Protein AF-A0A3B8ZN17-F1 (afdb_monomer_lite)

Sequence (128 aa):
MFMEFVLMGIGGVLGLVAFVCCILVIVKMFQNQLTGLGVASIVGIFVCGIGYILTLIYGWQNKAAWGLQKVMPIYTLCLVLSIVFYGVGYALFLPKVIKAAQEQQQQMQQQATEEYGDVELPDFNSQQ

Secondary structure (DSSP, 8-state):
-HHHHHHHHHHHHHHHHHHHHHHHHHHHHHHTT-HHHHHHHHHHHHHHSTHHHHHHHHHHHTTTTTT-TTHHHHHHHHHHHHHHHHHHHHHHHHHHHHHHHHHHHHHHHHHHHHHHHSS----TTS--

Foldseek 3Di:
DVVVVVVVVVLVVLVVLLVVLLVLLLVLCVVVVVPVLSVVLVVCCVPPVCSSVSSLVVCVVCCVVRVVVPSNVSNVVSVVVVCVVVVVVCVVVVVVVVVVVVVVVVVVVVVVCVVCVVVPPPPPPVPD

Structure (mmCIF, N/CA/C/O backbone):
data_AF-A0A3B8ZN17-F1
#
_entry.id   AF-A0A3B8ZN17-F1
#
loop_
_atom_site.group_PDB
_atom_site.id
_atom_site.type_symbol
_atom_site.label_atom_id
_atom_site.label_alt_id
_atom_site.label_comp_id
_atom_site.label_asym_id
_atom_site.label_entity_id
_atom_site.label_seq_id
_atom_site.pdbx_PDB_ins_code
_atom_site.Cartn_x
_atom_site.Cartn_y
_atom_site.Cartn_z
_atom_site.occupancy
_atom_site.B_iso_or_equiv
_atom_site.auth_seq_id
_atom_site.auth_comp_id
_atom_site.auth_asym_id
_atom_site.auth_atom_id
_atom_site.pdbx_PDB_model_num
ATOM 1 N N . MET A 1 1 ? -8.218 -8.699 -23.819 1.00 56.75 1 MET A N 1
ATOM 2 C CA . MET A 1 1 ? -9.512 -7.983 -23.785 1.00 56.75 1 MET A CA 1
ATOM 3 C C . MET A 1 1 ? -10.429 -8.468 -22.652 1.00 56.75 1 MET A C 1
ATOM 5 O O . MET A 1 1 ? -10.642 -7.692 -21.738 1.00 56.75 1 MET A O 1
ATOM 9 N N . PHE A 1 2 ? -10.899 -9.729 -22.605 1.00 60.19 2 PHE A N 1
ATOM 10 C CA . PHE A 1 2 ? -11.780 -10.209 -21.507 1.00 60.19 2 PHE A CA 1
ATOM 11 C C . PHE A 1 2 ? -11.120 -10.174 -20.111 1.00 60.19 2 PHE A C 1
ATOM 13 O O . PHE A 1 2 ? -11.732 -9.753 -19.136 1.00 60.19 2 PHE A O 1
ATOM 20 N N . MET A 1 3 ? -9.835 -10.534 -20.026 1.00 63.91 3 MET A N 1
ATOM 21 C CA . MET A 1 3 ? -9.065 -10.501 -18.775 1.00 63.91 3 MET A CA 1
ATOM 22 C C . MET A 1 3 ? -8.896 -9.081 -18.201 1.00 63.91 3 MET A C 1
ATOM 24 O O . MET A 1 3 ? -8.852 -8.930 -16.988 1.00 63.91 3 MET A O 1
ATOM 28 N N . GLU A 1 4 ? -8.879 -8.040 -19.042 1.00 66.69 4 GLU A N 1
ATOM 29 C CA . GLU A 1 4 ? -8.737 -6.647 -18.588 1.00 66.69 4 GLU A CA 1
ATOM 30 C C . GLU A 1 4 ? -10.033 -6.086 -17.994 1.00 66.69 4 GLU A C 1
ATOM 32 O O . GLU A 1 4 ? -9.992 -5.393 -16.982 1.00 66.69 4 GLU A O 1
ATOM 37 N N . PHE A 1 5 ? -11.194 -6.459 -18.545 1.00 67.81 5 PHE A N 1
ATOM 38 C CA . PHE A 1 5 ? -12.497 -6.103 -17.967 1.00 67.81 5 PHE A CA 1
ATOM 39 C C . PHE A 1 5 ? -12.711 -6.736 -16.589 1.00 67.81 5 PHE A C 1
ATOM 41 O O . PHE A 1 5 ? -13.217 -6.086 -15.674 1.00 67.81 5 PHE A O 1
ATOM 48 N N . VAL A 1 6 ? -12.284 -7.990 -16.418 1.00 71.00 6 VAL A N 1
ATOM 49 C CA . VAL A 1 6 ? -12.336 -8.686 -15.125 1.00 71.00 6 VAL A CA 1
ATOM 50 C C . VAL A 1 6 ? -11.405 -8.016 -14.112 1.00 71.00 6 VAL A C 1
ATOM 52 O O . VAL A 1 6 ? -11.793 -7.818 -12.963 1.00 71.00 6 VAL A O 1
ATOM 55 N N . LEU A 1 7 ? -10.210 -7.600 -14.538 1.00 65.62 7 LEU A N 1
ATOM 56 C CA . LEU A 1 7 ? -9.245 -6.922 -13.672 1.00 65.62 7 LEU A CA 1
ATOM 57 C C . LEU A 1 7 ? -9.735 -5.530 -13.238 1.00 65.62 7 LEU A C 1
ATOM 59 O O . LEU A 1 7 ? -9.607 -5.173 -12.069 1.00 65.62 7 LEU A O 1
ATOM 63 N N . MET A 1 8 ? -10.361 -4.778 -14.148 1.00 68.06 8 MET A N 1
ATOM 64 C CA . MET A 1 8 ? -10.939 -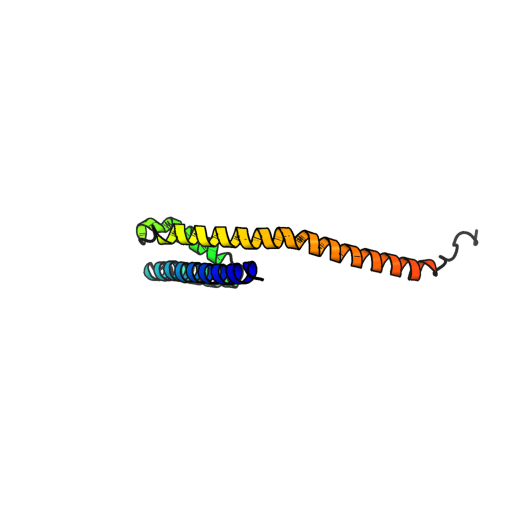3.461 -13.862 1.00 68.06 8 MET A CA 1
ATOM 65 C C . MET A 1 8 ? -12.168 -3.559 -12.942 1.00 68.06 8 MET A C 1
ATOM 67 O O . MET A 1 8 ? -12.317 -2.754 -12.022 1.00 68.06 8 MET A O 1
ATOM 71 N N . GLY A 1 9 ? -13.010 -4.583 -13.124 1.00 74.00 9 GLY A N 1
ATOM 72 C CA . GLY A 1 9 ? -14.164 -4.843 -12.258 1.00 74.00 9 GLY A CA 1
ATOM 73 C C . GLY A 1 9 ? -13.768 -5.294 -10.850 1.00 74.00 9 GLY A C 1
ATOM 74 O O . GLY A 1 9 ? -14.238 -4.732 -9.862 1.00 74.00 9 GLY A O 1
ATOM 75 N N . ILE A 1 10 ? -12.859 -6.267 -10.741 1.00 73.00 10 ILE A N 1
ATOM 76 C CA . ILE A 1 10 ? -12.368 -6.768 -9.449 1.00 73.00 10 ILE A CA 1
ATOM 77 C C . ILE A 1 10 ? -11.566 -5.681 -8.725 1.00 73.00 10 ILE A C 1
ATOM 79 O O . ILE A 1 10 ? -11.776 -5.471 -7.534 1.00 73.00 10 ILE A O 1
ATOM 83 N N . GLY A 1 11 ? -10.716 -4.938 -9.439 1.00 67.81 11 GLY A N 1
ATOM 84 C CA . GLY A 1 11 ? -9.970 -3.809 -8.882 1.00 67.81 11 GLY A CA 1
ATOM 85 C C . GLY A 1 11 ? -10.882 -2.700 -8.351 1.00 67.81 11 GLY A C 1
ATOM 86 O O . GLY A 1 11 ? -10.643 -2.187 -7.259 1.00 67.81 11 GLY A O 1
ATOM 87 N N . GLY A 1 12 ? -11.968 -2.385 -9.066 1.00 71.88 12 GLY A N 1
ATOM 88 C CA . GLY A 1 12 ? -12.973 -1.422 -8.613 1.00 71.88 12 GLY A CA 1
ATOM 89 C C . GLY A 1 12 ? -13.683 -1.865 -7.332 1.00 71.88 12 GLY A C 1
ATOM 90 O O . GLY A 1 12 ? -13.7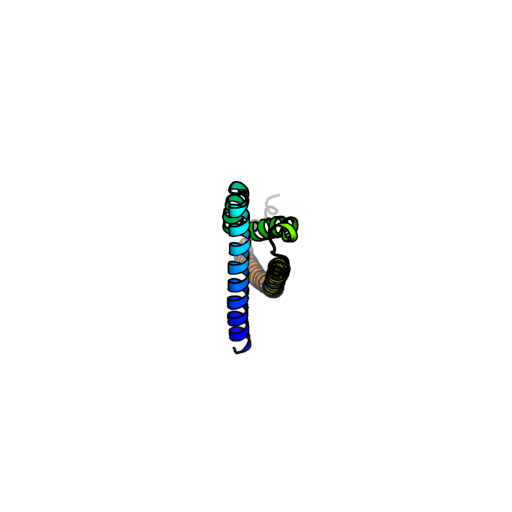90 -1.086 -6.386 1.00 71.88 12 GLY A O 1
ATOM 91 N N . VAL A 1 13 ? -14.111 -3.129 -7.257 1.00 77.31 13 VAL A N 1
ATOM 92 C CA . VAL A 1 13 ? -14.776 -3.676 -6.061 1.00 77.31 13 VAL A CA 1
ATOM 93 C C . VAL A 1 13 ? -13.808 -3.774 -4.879 1.00 77.31 13 VAL A C 1
ATOM 95 O O . VAL A 1 13 ? -14.178 -3.394 -3.769 1.00 7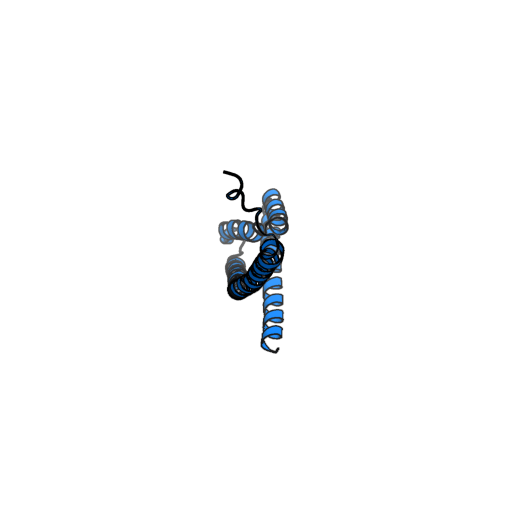7.31 13 VAL A O 1
ATOM 98 N N . LEU A 1 14 ? -12.561 -4.208 -5.097 1.00 73.94 14 LEU A N 1
ATOM 99 C CA . LEU A 1 14 ? -11.525 -4.216 -4.057 1.00 73.94 14 LEU A CA 1
ATOM 100 C C . LEU A 1 14 ? -11.235 -2.808 -3.536 1.00 73.94 14 LEU A C 1
ATOM 102 O O . LEU A 1 14 ? -11.154 -2.615 -2.324 1.00 73.94 14 LEU A O 1
ATOM 106 N N . GLY A 1 15 ? -11.127 -1.821 -4.428 1.00 67.88 15 GLY A N 1
ATOM 107 C CA . GLY A 1 15 ? -10.938 -0.424 -4.045 1.00 67.88 15 GLY A CA 1
ATOM 108 C C . GLY A 1 15 ? -12.102 0.098 -3.204 1.00 67.88 15 GLY A C 1
ATOM 109 O O . GLY A 1 15 ? -11.884 0.732 -2.174 1.00 67.88 15 GLY A O 1
ATOM 110 N N . LEU A 1 16 ? -13.337 -0.232 -3.584 1.00 78.25 16 LEU A N 1
ATOM 111 C CA . LEU A 1 16 ? -14.539 0.203 -2.873 1.00 78.25 16 LEU A CA 1
ATOM 112 C C . LEU A 1 16 ? -14.655 -0.457 -1.491 1.00 78.25 16 LEU A C 1
ATOM 114 O O . LEU A 1 16 ? -14.941 0.218 -0.504 1.00 78.25 16 LEU A O 1
ATOM 118 N N . VAL A 1 17 ? -14.351 -1.753 -1.393 1.00 78.88 17 VAL A N 1
ATOM 119 C CA . VAL A 1 17 ? -14.296 -2.481 -0.116 1.00 78.88 17 VAL A CA 1
ATOM 120 C C . VAL A 1 17 ? -13.193 -1.924 0.785 1.00 78.88 17 VAL A C 1
ATOM 122 O O . VAL A 1 17 ? -13.448 -1.662 1.962 1.00 78.88 17 VAL A O 1
ATOM 125 N N . ALA A 1 18 ? -11.992 -1.692 0.249 1.00 70.12 18 ALA A N 1
ATOM 126 C CA . ALA A 1 18 ? -10.885 -1.100 0.995 1.00 70.12 18 ALA A CA 1
ATOM 127 C C . ALA A 1 18 ? -11.232 0.311 1.494 1.00 70.12 18 ALA A C 1
ATOM 129 O O . ALA A 1 18 ? -10.953 0.634 2.649 1.00 70.12 18 ALA A O 1
ATOM 130 N N . PHE A 1 19 ? -11.906 1.115 0.669 1.00 78.19 19 PHE A N 1
ATOM 131 C CA . PHE A 1 19 ? -12.340 2.465 1.016 1.00 78.19 19 PHE A CA 1
ATOM 132 C C . PHE A 1 19 ? -13.387 2.463 2.135 1.00 78.19 19 PHE A C 1
ATOM 134 O O . PHE A 1 19 ? -13.190 3.109 3.165 1.00 78.19 19 PHE A O 1
ATOM 141 N N . VAL A 1 20 ? -14.460 1.677 1.993 1.00 81.50 20 VAL A N 1
ATOM 142 C CA . VAL A 1 20 ? -15.512 1.546 3.020 1.00 81.50 20 VAL A CA 1
ATOM 143 C C . VAL A 1 20 ? -14.926 1.042 4.339 1.00 81.50 20 VAL A C 1
ATOM 145 O O . VAL A 1 20 ? -15.263 1.540 5.416 1.00 81.50 20 VAL A O 1
ATOM 148 N N . CYS A 1 21 ? -14.010 0.082 4.263 1.00 79.12 21 CYS A N 1
ATOM 149 C CA . CYS A 1 21 ? -13.346 -0.463 5.431 1.00 79.12 21 CYS A CA 1
ATOM 150 C C . CYS A 1 21 ? -12.439 0.567 6.127 1.00 79.12 21 CYS A C 1
ATOM 152 O O . CYS A 1 21 ? -12.426 0.643 7.356 1.00 79.12 21 CYS A O 1
ATOM 154 N N . CYS A 1 22 ? -11.728 1.394 5.359 1.00 72.81 22 CYS A N 1
ATOM 155 C CA . CYS A 1 22 ? -10.903 2.476 5.892 1.00 72.81 22 CYS A CA 1
ATOM 156 C C . CYS A 1 22 ? -11.769 3.529 6.608 1.00 72.81 22 CYS A C 1
ATOM 158 O O . CYS A 1 22 ? -11.491 3.889 7.754 1.00 72.81 22 CYS A O 1
ATOM 160 N N . ILE A 1 23 ? -12.884 3.939 5.991 1.00 80.81 23 ILE A N 1
ATOM 161 C CA . ILE A 1 23 ? -13.851 4.873 6.587 1.00 80.81 23 ILE A CA 1
ATOM 162 C C . ILE A 1 23 ? -14.420 4.321 7.902 1.00 80.81 23 ILE A C 1
ATOM 164 O O . ILE A 1 23 ? -14.469 5.049 8.892 1.00 80.81 23 ILE A O 1
ATOM 168 N N . LEU A 1 24 ? -14.792 3.037 7.961 1.00 80.00 24 LEU A N 1
ATOM 169 C CA . LEU A 1 24 ? -15.292 2.405 9.192 1.00 80.00 24 LEU A CA 1
ATOM 170 C C . LEU A 1 24 ? -14.290 2.482 10.352 1.00 80.00 24 LEU A C 1
ATOM 172 O O . LEU A 1 24 ? -14.681 2.760 11.489 1.00 80.00 24 LEU A O 1
ATOM 176 N N . VAL A 1 25 ? -13.003 2.254 10.077 1.00 76.31 25 VAL A N 1
ATOM 177 C CA . VAL A 1 25 ? -11.947 2.341 11.098 1.00 76.31 25 VAL A CA 1
ATOM 178 C C . VAL A 1 25 ? -11.742 3.791 11.547 1.00 76.31 25 VAL A C 1
ATOM 180 O O . VAL A 1 25 ? -11.633 4.046 12.747 1.00 76.31 25 VAL A O 1
ATOM 183 N N . ILE A 1 26 ? -11.749 4.749 10.617 1.00 77.19 26 ILE A N 1
ATOM 184 C CA . ILE A 1 26 ? -11.599 6.182 10.918 1.00 77.19 26 ILE A CA 1
ATOM 185 C C . ILE A 1 26 ? -12.775 6.696 11.760 1.00 77.19 26 ILE A C 1
ATOM 187 O O . ILE A 1 26 ? -12.567 7.374 12.767 1.00 77.19 26 ILE A O 1
ATOM 191 N N . VAL A 1 27 ? -14.012 6.329 11.413 1.00 80.25 27 VAL A N 1
ATOM 192 C CA . VAL A 1 27 ? -15.205 6.680 12.203 1.00 80.25 27 VAL A CA 1
ATOM 193 C C . VAL A 1 27 ? -15.090 6.126 13.623 1.00 80.25 27 VAL A C 1
ATOM 195 O O . VAL A 1 27 ? -15.391 6.827 14.588 1.00 80.25 27 VAL A O 1
ATOM 198 N N . LYS A 1 28 ? -14.593 4.895 13.780 1.00 74.81 28 LYS A N 1
ATOM 199 C CA . LYS A 1 28 ? -14.351 4.297 15.100 1.00 74.81 28 LYS A CA 1
ATOM 200 C C . LYS A 1 28 ? -13.227 4.984 15.879 1.00 74.81 28 LYS A C 1
ATOM 202 O O . LYS A 1 28 ? -13.343 5.087 17.098 1.00 74.81 28 LYS A O 1
ATOM 207 N N . MET A 1 29 ? -12.205 5.524 15.215 1.00 69.75 29 MET A N 1
ATOM 208 C CA . MET A 1 29 ? -11.208 6.383 15.869 1.00 69.75 29 MET A CA 1
ATOM 209 C C . MET A 1 29 ? -11.824 7.687 16.388 1.00 69.75 29 MET A C 1
ATOM 211 O O . MET A 1 29 ? -11.582 8.052 17.539 1.00 69.75 29 MET A O 1
ATOM 215 N N . PHE A 1 30 ? -12.671 8.350 15.594 1.00 75.88 30 PHE A N 1
ATOM 216 C CA . PHE A 1 30 ? -13.372 9.559 16.041 1.00 75.88 30 PHE A CA 1
ATOM 217 C C . PHE A 1 30 ? -14.335 9.283 17.202 1.00 75.88 30 PHE A C 1
ATOM 219 O O . PHE A 1 30 ? -14.393 10.065 18.148 1.00 75.88 30 PHE A O 1
ATOM 226 N N . GLN A 1 31 ? -15.029 8.140 17.190 1.00 75.62 31 GLN A N 1
ATOM 227 C CA . GLN A 1 31 ? -15.910 7.724 18.291 1.00 75.62 31 GLN A CA 1
ATOM 228 C C . GLN A 1 31 ? -15.168 7.492 19.619 1.00 75.62 31 GLN A C 1
ATOM 230 O O . GLN A 1 31 ? -15.785 7.591 20.674 1.00 75.62 31 GLN A O 1
ATOM 235 N N . ASN A 1 32 ? -13.861 7.219 19.588 1.00 73.75 32 ASN A N 1
ATOM 236 C CA . ASN A 1 32 ? -13.034 7.000 20.781 1.00 73.75 32 ASN A CA 1
ATOM 237 C C . ASN A 1 32 ? -12.148 8.211 21.135 1.00 73.75 32 ASN A C 1
ATOM 239 O O . ASN A 1 32 ? -11.144 8.056 21.823 1.00 73.75 32 ASN A O 1
ATOM 243 N N . GLN A 1 33 ? -12.497 9.413 20.654 1.00 66.12 33 GLN A N 1
ATOM 244 C CA . GLN A 1 33 ? -11.761 10.670 20.881 1.00 66.12 33 GLN A CA 1
ATOM 245 C C . GLN A 1 33 ? -10.301 10.688 20.393 1.00 66.12 33 GLN A C 1
ATOM 247 O O . GLN A 1 33 ? -9.528 11.585 20.726 1.00 66.12 33 GLN A O 1
ATOM 252 N N . LEU A 1 34 ? -9.924 9.758 19.513 1.00 68.56 34 LEU A N 1
ATOM 253 C CA . LEU A 1 34 ? -8.615 9.726 18.858 1.00 68.56 34 LEU A CA 1
ATOM 254 C C . LEU A 1 34 ? -8.608 10.626 17.610 1.00 68.56 34 LEU A C 1
ATOM 256 O O . LEU A 1 34 ? -8.146 10.234 16.538 1.00 68.56 34 LEU A O 1
ATOM 260 N N . THR A 1 35 ? -9.131 11.847 17.738 1.00 67.94 35 THR A N 1
ATOM 261 C CA . THR A 1 35 ? -9.326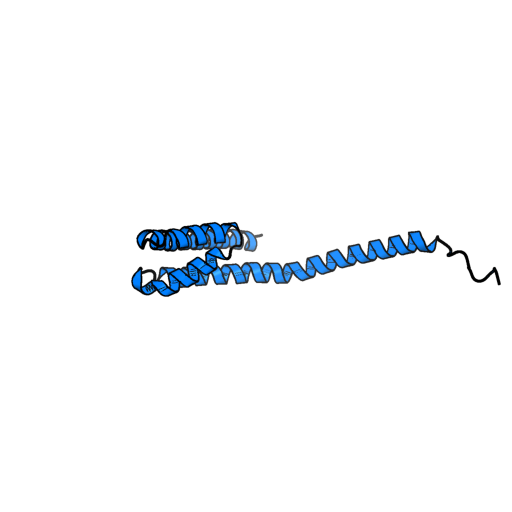 12.804 16.635 1.00 67.94 35 THR A CA 1
ATOM 262 C C . THR A 1 35 ? -8.001 13.155 15.952 1.00 67.94 35 THR A C 1
ATOM 264 O O . THR A 1 35 ? -7.931 13.192 14.725 1.00 67.94 35 THR A O 1
ATOM 267 N N . GLY A 1 36 ? -6.923 13.327 16.728 1.00 71.00 36 GLY A N 1
ATOM 268 C CA . GLY A 1 36 ? -5.585 13.606 16.190 1.00 71.00 36 GLY A CA 1
ATOM 269 C C . GLY A 1 36 ? -5.010 12.450 15.365 1.00 71.00 36 GLY A C 1
ATOM 270 O O . GLY A 1 36 ? -4.420 12.674 14.313 1.00 71.00 36 GLY A O 1
ATOM 271 N N . LEU A 1 37 ? -5.254 11.207 15.789 1.00 65.94 37 LEU A N 1
ATOM 272 C CA . LEU A 1 37 ? -4.836 9.997 15.074 1.00 65.94 37 LEU A CA 1
ATOM 273 C C . LEU A 1 37 ? -5.682 9.747 13.819 1.00 65.94 37 LEU A C 1
ATOM 275 O O . LEU A 1 37 ? -5.143 9.328 12.794 1.00 65.94 37 LEU A O 1
ATOM 279 N N . GLY A 1 38 ? -6.979 10.067 13.864 1.00 68.25 38 GLY A N 1
ATOM 280 C CA . GLY A 1 38 ? -7.863 10.030 12.697 1.00 68.25 38 GLY A CA 1
ATOM 281 C C . GLY A 1 38 ? -7.427 11.014 11.608 1.00 68.25 38 GLY A C 1
ATOM 282 O O . GLY A 1 38 ? -7.273 10.624 10.451 1.00 68.25 38 GLY A O 1
ATOM 283 N N . VAL A 1 39 ? -7.139 12.266 11.979 1.00 72.50 39 VAL A N 1
ATOM 284 C CA . VAL A 1 39 ? -6.643 13.289 11.040 1.00 72.50 39 VAL A CA 1
ATOM 285 C C . VAL A 1 39 ? -5.253 12.932 10.513 1.00 72.50 39 VAL A C 1
ATOM 287 O O . VAL A 1 39 ? -5.038 12.987 9.304 1.00 72.50 39 VAL A O 1
ATOM 290 N N . ALA A 1 40 ? -4.332 12.487 11.375 1.00 69.75 40 ALA A N 1
ATOM 291 C CA . ALA A 1 40 ? -3.006 12.038 10.946 1.00 69.75 40 ALA A CA 1
ATOM 292 C C . ALA A 1 40 ? -3.080 10.858 9.963 1.00 69.75 40 ALA A C 1
ATOM 294 O O . ALA A 1 40 ? -2.293 10.790 9.021 1.00 69.75 40 ALA A O 1
ATOM 295 N N . SER A 1 41 ? -4.055 9.961 10.134 1.00 70.50 41 SER A N 1
ATOM 296 C CA . SER A 1 41 ? -4.284 8.842 9.216 1.00 70.50 41 SER A CA 1
ATOM 297 C C . SER A 1 41 ? -4.807 9.315 7.857 1.00 70.50 41 SER A C 1
ATOM 299 O O . SER A 1 41 ? -4.294 8.874 6.833 1.00 70.50 41 SER A O 1
ATOM 301 N N . ILE A 1 42 ? -5.759 10.256 7.819 1.00 75.19 42 ILE A N 1
ATOM 302 C CA . ILE A 1 42 ? -6.280 10.841 6.567 1.00 75.19 42 ILE A CA 1
ATOM 303 C C . ILE A 1 42 ? -5.177 11.599 5.819 1.00 75.19 42 ILE A C 1
ATOM 305 O O . ILE A 1 42 ? -4.984 11.401 4.619 1.00 75.19 42 ILE A O 1
ATOM 309 N N . VAL A 1 43 ? -4.411 12.427 6.527 1.00 75.06 43 VAL A N 1
ATOM 310 C CA . VAL A 1 43 ? -3.276 13.155 5.942 1.00 75.06 43 VAL A CA 1
ATOM 311 C C . VAL A 1 43 ? -2.204 12.170 5.465 1.00 75.06 43 VAL A C 1
ATOM 313 O O . VAL A 1 43 ? -1.694 12.298 4.355 1.00 75.06 43 VAL A O 1
ATOM 316 N N . GLY A 1 44 ? -1.921 11.121 6.241 1.00 69.25 44 GLY A N 1
ATOM 317 C CA . GLY A 1 44 ? -0.994 10.058 5.859 1.00 69.25 44 GLY A CA 1
ATOM 318 C C . GLY A 1 44 ? -1.447 9.250 4.638 1.00 69.25 44 GLY A C 1
ATOM 319 O O . GLY A 1 44 ? -0.598 8.752 3.896 1.00 69.25 44 GLY A O 1
ATOM 320 N N . ILE A 1 45 ? -2.759 9.120 4.403 1.00 73.12 45 ILE A N 1
ATOM 321 C CA . ILE A 1 45 ? -3.314 8.494 3.194 1.00 73.12 45 ILE A CA 1
ATOM 322 C C . ILE A 1 45 ? -2.983 9.357 1.971 1.00 73.12 45 ILE A C 1
ATOM 324 O O . ILE A 1 45 ? -2.492 8.825 0.979 1.00 73.12 45 ILE A O 1
ATOM 328 N N . PHE A 1 46 ? -3.192 10.673 2.057 1.00 70.12 46 PHE A N 1
ATOM 329 C CA . PHE A 1 46 ? -2.995 11.594 0.932 1.00 70.12 46 PHE A CA 1
ATOM 330 C C . PHE A 1 46 ? -1.528 11.924 0.634 1.00 70.12 46 PHE A C 1
ATOM 332 O O . PHE A 1 46 ? -1.184 12.145 -0.523 1.00 70.12 46 PHE A O 1
ATOM 339 N N . VAL A 1 47 ? -0.661 11.961 1.649 1.00 70.75 47 VAL A N 1
ATOM 340 C CA . VAL A 1 47 ? 0.739 12.390 1.480 1.00 70.75 47 VAL A CA 1
ATOM 341 C C . VAL A 1 47 ? 1.661 11.237 1.085 1.00 70.75 47 VAL A C 1
ATOM 343 O O . VAL A 1 47 ? 2.602 11.441 0.325 1.00 70.75 47 VAL A O 1
ATOM 346 N N . CYS A 1 48 ? 1.432 10.028 1.606 1.00 60.47 48 CYS A N 1
ATOM 347 C CA . CYS A 1 48 ? 2.408 8.943 1.466 1.00 60.47 48 CYS A CA 1
ATOM 348 C C . CYS A 1 48 ? 1.782 7.550 1.296 1.00 60.47 48 CYS A C 1
ATOM 350 O O . CYS A 1 48 ? 2.499 6.556 1.241 1.00 60.47 48 CYS A O 1
ATOM 352 N N . GLY A 1 49 ? 0.449 7.426 1.304 1.00 64.88 49 GLY A N 1
ATOM 353 C CA . GLY A 1 49 ? -0.239 6.127 1.344 1.00 64.88 49 GLY A CA 1
ATOM 354 C C . GLY A 1 49 ? -0.024 5.329 2.644 1.00 64.88 49 GLY A C 1
ATOM 355 O O . GLY A 1 49 ? -0.772 4.396 2.928 1.00 64.88 49 GLY A O 1
ATOM 356 N N . ILE A 1 50 ? 0.931 5.732 3.490 1.00 70.19 50 ILE A N 1
ATOM 357 C CA . ILE A 1 50 ? 1.245 5.137 4.799 1.00 70.19 50 ILE A CA 1
ATOM 358 C C . ILE A 1 50 ? 0.042 5.200 5.740 1.00 70.19 50 ILE A C 1
ATOM 360 O O . ILE A 1 50 ? -0.108 4.347 6.616 1.00 70.19 50 ILE A O 1
ATOM 364 N N . GLY A 1 51 ? -0.858 6.162 5.540 1.00 66.25 51 GLY A N 1
ATOM 365 C CA . GLY A 1 51 ? -2.073 6.251 6.336 1.00 66.25 51 GLY A CA 1
ATOM 366 C C . GLY A 1 51 ? -2.921 4.975 6.274 1.00 66.25 51 GLY A C 1
ATOM 367 O O . GLY A 1 51 ? -3.484 4.597 7.297 1.00 66.25 51 GLY A O 1
ATOM 368 N N . TYR A 1 52 ? -2.918 4.220 5.166 1.00 69.19 52 TYR A N 1
ATOM 369 C CA . TYR A 1 52 ? -3.591 2.913 5.109 1.00 69.19 52 TYR A CA 1
ATOM 370 C C . TYR A 1 52 ? -3.001 1.910 6.111 1.00 69.19 52 TYR A C 1
ATOM 372 O O . TYR A 1 52 ? -3.757 1.179 6.753 1.00 69.19 52 TYR A O 1
ATOM 380 N N . ILE A 1 53 ? -1.674 1.912 6.278 1.00 75.19 53 ILE A N 1
ATOM 381 C CA . ILE A 1 53 ? -0.927 1.026 7.184 1.00 75.19 53 ILE A CA 1
ATOM 382 C C . ILE A 1 53 ? -1.093 1.476 8.639 1.00 75.19 53 ILE A C 1
ATOM 384 O O . ILE A 1 53 ? -1.346 0.650 9.511 1.00 75.19 53 ILE A O 1
ATOM 388 N N . LEU A 1 54 ? -1.018 2.781 8.912 1.00 75.75 54 LEU A N 1
ATOM 389 C CA . LEU A 1 54 ? -1.260 3.346 10.246 1.00 75.75 54 LEU A CA 1
ATOM 390 C C . LEU A 1 54 ? -2.662 2.996 10.756 1.00 75.75 54 LEU A C 1
ATOM 392 O O . LEU A 1 54 ? -2.818 2.493 11.871 1.00 75.75 54 LEU A O 1
ATOM 396 N N . THR A 1 55 ? -3.664 3.178 9.895 1.00 73.88 55 THR A N 1
ATOM 397 C CA . THR A 1 55 ? -5.063 2.823 10.170 1.00 73.88 55 THR A CA 1
ATOM 398 C C . THR A 1 55 ? -5.215 1.318 10.416 1.00 73.88 55 THR A C 1
ATOM 400 O O . THR A 1 55 ? -5.974 0.902 11.293 1.00 73.88 55 THR A O 1
ATOM 403 N N . LEU A 1 56 ? -4.442 0.493 9.699 1.00 77.44 56 LEU A N 1
ATOM 404 C CA . LEU A 1 56 ? -4.396 -0.961 9.870 1.00 77.44 56 LEU A CA 1
ATOM 405 C C . LEU A 1 56 ? -3.809 -1.357 11.227 1.00 77.44 56 LEU A C 1
ATOM 407 O O . LEU A 1 56 ? -4.424 -2.132 11.949 1.00 77.44 56 LEU A O 1
ATOM 411 N N . ILE A 1 57 ? -2.656 -0.810 11.610 1.00 80.75 57 ILE A N 1
ATOM 412 C CA . ILE A 1 57 ? -1.996 -1.145 12.879 1.00 80.75 57 ILE A CA 1
ATOM 413 C C . ILE A 1 57 ? -2.890 -0.739 14.058 1.00 80.75 57 ILE A C 1
ATOM 415 O O . ILE A 1 57 ? -3.197 -1.569 14.918 1.00 80.75 57 ILE A O 1
ATOM 419 N N . TYR A 1 58 ? -3.374 0.507 14.070 1.00 75.12 58 TYR A N 1
ATOM 420 C CA . TYR A 1 58 ? -4.216 1.017 15.158 1.00 75.12 58 TYR A CA 1
ATOM 421 C C . TYR A 1 58 ? -5.571 0.320 15.242 1.00 75.12 58 TYR A C 1
ATOM 423 O O . TYR A 1 58 ? -6.031 -0.024 16.337 1.00 75.12 58 TYR A O 1
ATOM 431 N N . GLY A 1 59 ? -6.210 0.075 14.098 1.00 73.50 59 GLY A N 1
ATOM 432 C CA . GLY A 1 59 ? -7.463 -0.661 14.068 1.00 73.50 59 GLY A CA 1
ATOM 433 C C . GLY A 1 59 ? -7.289 -2.131 14.472 1.00 73.50 59 GLY A C 1
ATOM 434 O O . GLY A 1 59 ? -8.213 -2.704 15.046 1.00 73.50 59 GLY A O 1
ATOM 435 N N . TRP A 1 60 ? -6.123 -2.746 14.231 1.00 76.25 60 TRP A N 1
ATOM 436 C CA . TRP A 1 60 ? -5.858 -4.135 14.622 1.00 76.25 60 TRP A CA 1
ATOM 437 C C . TRP A 1 60 ? -5.634 -4.265 16.120 1.00 76.25 60 TRP A C 1
ATOM 439 O O . TRP A 1 60 ? -6.148 -5.205 16.730 1.00 76.25 60 TRP A O 1
ATOM 449 N N . GLN A 1 61 ? -4.912 -3.316 16.723 1.00 79.50 61 GLN A N 1
ATOM 450 C CA . GLN A 1 61 ? -4.735 -3.284 18.175 1.00 79.50 61 GLN A CA 1
ATOM 451 C C . GLN A 1 61 ? -6.072 -3.092 18.899 1.00 79.50 61 GLN A C 1
ATOM 453 O O . GLN A 1 61 ? -6.332 -3.750 19.902 1.00 79.50 61 GLN A O 1
ATOM 458 N N . ASN A 1 62 ? -6.974 -2.288 18.332 1.00 75.69 62 ASN A N 1
ATOM 459 C CA . ASN A 1 62 ? -8.289 -2.023 18.917 1.00 75.69 62 ASN A CA 1
ATOM 460 C C . ASN A 1 62 ? -9.424 -2.901 18.355 1.00 75.69 62 ASN A C 1
ATOM 462 O O . ASN A 1 62 ? -10.598 -2.670 18.654 1.00 75.69 62 ASN A O 1
ATOM 466 N N . LYS A 1 63 ? -9.115 -3.948 17.575 1.00 74.12 63 LYS A N 1
ATOM 467 C CA . LYS A 1 63 ? -10.135 -4.760 16.881 1.00 74.12 63 LYS A CA 1
ATOM 468 C C . LYS A 1 63 ? -11.140 -5.424 17.826 1.00 74.12 63 LYS A C 1
ATOM 470 O O . LYS A 1 63 ? -12.299 -5.601 17.455 1.00 74.12 63 LYS A O 1
ATOM 475 N N . ALA A 1 64 ? -10.694 -5.794 19.030 1.00 72.06 64 ALA A N 1
ATOM 476 C CA . ALA A 1 64 ? -11.531 -6.395 20.066 1.00 72.06 64 ALA A CA 1
ATOM 477 C C . ALA A 1 64 ? -12.389 -5.342 20.783 1.00 72.06 64 ALA A C 1
ATOM 479 O O . ALA A 1 64 ? -13.576 -5.568 20.985 1.00 72.06 64 ALA A O 1
ATOM 480 N N . ALA A 1 65 ? -11.813 -4.175 21.086 1.00 73.31 65 ALA A N 1
ATOM 481 C CA . ALA A 1 65 ? -12.504 -3.079 21.762 1.00 73.31 65 ALA A CA 1
ATOM 482 C C . ALA A 1 65 ? -13.606 -2.449 20.895 1.00 73.31 65 ALA A C 1
ATOM 484 O O . ALA A 1 65 ? -14.621 -1.988 21.406 1.00 73.31 65 ALA A O 1
ATOM 485 N N . TRP A 1 66 ? -13.424 -2.423 19.572 1.00 71.81 66 TRP A N 1
ATOM 486 C CA . TRP A 1 66 ? -14.324 -1.710 18.661 1.00 71.81 66 TRP A CA 1
ATOM 487 C C . TRP A 1 66 ? -15.283 -2.621 17.880 1.00 71.81 66 TRP A C 1
ATOM 489 O O . TRP A 1 66 ? -16.098 -2.116 17.102 1.00 71.81 66 TRP A O 1
ATOM 499 N N . GLY A 1 67 ? -15.202 -3.944 18.072 1.00 74.81 67 GLY A N 1
ATOM 500 C CA . GLY A 1 67 ? -16.048 -4.926 17.383 1.00 74.81 67 GLY A CA 1
ATOM 501 C C . GLY A 1 67 ? -15.692 -5.158 15.906 1.00 74.81 67 GLY A C 1
ATOM 502 O O . GLY A 1 67 ? -16.493 -5.718 15.163 1.00 74.81 67 GLY A O 1
ATOM 503 N N . LEU A 1 68 ? -14.492 -4.766 15.457 1.00 74.62 68 LEU A N 1
ATOM 504 C CA . LEU A 1 68 ? -14.045 -4.898 14.057 1.00 74.62 68 LEU A CA 1
ATOM 505 C C . LEU A 1 68 ? -13.417 -6.259 13.725 1.00 74.62 68 LEU A C 1
ATOM 507 O O . LEU A 1 68 ? -12.717 -6.389 12.723 1.00 74.62 68 LEU A O 1
ATOM 511 N N . GLN A 1 69 ? -13.666 -7.298 14.521 1.00 74.19 69 GLN A N 1
ATOM 512 C CA . GLN A 1 69 ? -13.024 -8.609 14.353 1.00 74.19 69 GLN A CA 1
ATOM 513 C C . GLN A 1 69 ? -13.201 -9.214 12.950 1.00 74.19 69 GLN A C 1
ATOM 515 O O . GLN A 1 69 ? -12.305 -9.902 12.472 1.00 74.19 69 GLN A O 1
ATOM 520 N N . LYS A 1 70 ? -14.325 -8.927 12.278 1.00 75.00 70 LYS A N 1
ATOM 521 C CA . LYS A 1 70 ? -14.599 -9.371 10.899 1.00 75.00 70 LYS A CA 1
ATOM 522 C C . LYS A 1 70 ? -14.087 -8.400 9.834 1.00 75.00 70 LYS A C 1
ATOM 524 O O . LYS A 1 70 ? -13.686 -8.822 8.760 1.00 75.00 70 LYS A O 1
ATOM 529 N N . VAL A 1 71 ? -14.085 -7.106 10.139 1.00 78.81 71 VAL A N 1
ATOM 530 C CA . VAL A 1 71 ? -13.743 -6.029 9.199 1.00 78.81 71 VAL A CA 1
ATOM 531 C C . VAL A 1 71 ? -12.225 -5.938 8.999 1.00 78.81 71 VAL A C 1
ATOM 533 O O . VAL A 1 71 ? -11.754 -5.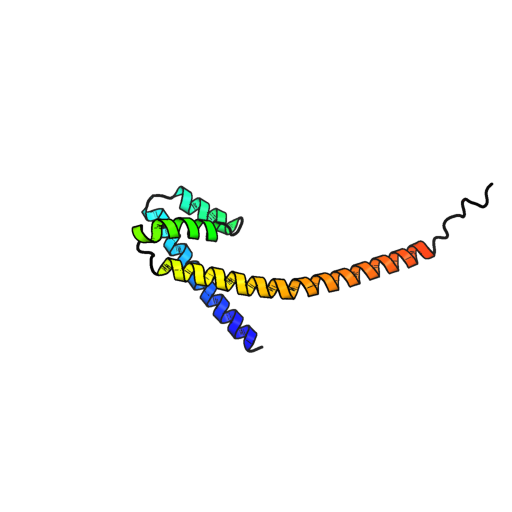797 7.876 1.00 78.81 71 VAL A O 1
ATOM 536 N N . MET A 1 72 ? -11.453 -6.129 10.072 1.00 77.12 72 MET A N 1
ATOM 537 C CA . MET A 1 72 ? -9.986 -6.135 10.048 1.00 77.12 72 MET A CA 1
ATOM 538 C C . MET A 1 72 ? -9.359 -7.148 9.079 1.00 77.12 72 MET A C 1
ATOM 540 O O . MET A 1 72 ? -8.576 -6.721 8.240 1.00 77.12 72 MET A O 1
ATOM 544 N N . PRO A 1 73 ? -9.677 -8.457 9.129 1.00 78.62 73 PRO A N 1
ATOM 545 C CA . PRO A 1 73 ? -9.074 -9.426 8.215 1.00 78.62 73 PRO A CA 1
ATOM 546 C C . PRO A 1 73 ? -9.474 -9.191 6.754 1.00 78.62 73 PRO A C 1
ATOM 548 O O . PRO A 1 73 ? -8.652 -9.396 5.868 1.00 78.62 73 PRO A O 1
ATOM 551 N N . ILE A 1 74 ? -10.703 -8.725 6.495 1.00 81.81 74 ILE A N 1
ATOM 552 C CA . ILE A 1 74 ? -11.165 -8.374 5.141 1.00 81.81 74 ILE A CA 1
ATOM 553 C C . ILE A 1 74 ? -10.332 -7.216 4.584 1.00 81.81 74 ILE A C 1
ATOM 555 O O . ILE A 1 74 ? -9.885 -7.276 3.439 1.00 81.81 74 ILE A O 1
ATOM 559 N N . TYR A 1 75 ? -10.073 -6.198 5.408 1.00 79.06 75 TYR A N 1
ATOM 560 C CA . TYR A 1 75 ? -9.227 -5.062 5.054 1.00 79.06 75 TYR A CA 1
ATOM 561 C C . TYR A 1 75 ? -7.816 -5.487 4.656 1.00 79.06 75 TYR A C 1
ATOM 563 O O . TYR A 1 75 ? -7.340 -5.121 3.581 1.00 79.06 75 TYR A O 1
ATOM 571 N N . THR A 1 76 ? -7.154 -6.286 5.500 1.00 81.06 76 THR A N 1
ATOM 572 C CA . THR A 1 76 ? -5.797 -6.770 5.225 1.00 81.06 76 THR A CA 1
ATOM 573 C C . THR A 1 76 ? -5.757 -7.608 3.971 1.00 81.06 76 THR A C 1
ATOM 575 O O . THR A 1 76 ? -4.845 -7.436 3.172 1.00 81.06 76 THR A O 1
ATOM 578 N N . LEU A 1 77 ? -6.730 -8.504 3.787 1.00 82.12 77 LEU A N 1
ATOM 579 C CA . LEU A 1 77 ? -6.773 -9.366 2.614 1.00 82.12 77 LEU A CA 1
ATOM 580 C C . LEU A 1 77 ? -6.877 -8.528 1.335 1.00 82.12 77 LEU A C 1
ATOM 582 O O . LEU A 1 77 ? -6.119 -8.757 0.398 1.00 82.12 77 LEU A O 1
ATOM 586 N N . CYS A 1 78 ? -7.757 -7.521 1.328 1.00 80.31 78 CYS A N 1
ATOM 587 C CA . CYS A 1 78 ? -7.916 -6.579 0.217 1.00 80.31 78 CYS A CA 1
ATOM 588 C C . CYS A 1 78 ? -6.622 -5.813 -0.081 1.00 80.31 78 CYS A C 1
ATOM 590 O O . CYS A 1 78 ? -6.213 -5.696 -1.238 1.00 80.31 78 CYS A O 1
ATOM 592 N N . LEU A 1 79 ? -5.964 -5.303 0.960 1.00 78.62 79 LEU A N 1
ATOM 593 C CA . LEU A 1 79 ? -4.739 -4.521 0.825 1.00 78.62 79 LEU A CA 1
ATOM 594 C C . LEU A 1 79 ? -3.583 -5.393 0.310 1.00 78.62 79 LEU A C 1
ATOM 596 O O . LEU A 1 79 ? -2.894 -5.004 -0.630 1.00 78.62 79 LEU A O 1
ATOM 600 N N . VAL A 1 80 ? -3.421 -6.602 0.853 1.00 82.81 80 VAL A N 1
ATOM 601 C CA . VAL A 1 80 ? -2.406 -7.570 0.409 1.00 82.81 80 VAL A CA 1
ATOM 602 C C . VAL A 1 80 ? -2.654 -8.001 -1.034 1.00 82.81 80 VAL A C 1
ATOM 604 O O . VAL A 1 80 ? -1.724 -7.967 -1.834 1.00 82.81 80 VAL A O 1
ATOM 607 N N . LEU A 1 81 ? -3.895 -8.339 -1.398 1.00 81.00 81 LEU A N 1
ATOM 608 C CA . LEU A 1 81 ? -4.264 -8.638 -2.786 1.00 81.00 81 LEU A CA 1
ATOM 609 C C . LEU A 1 81 ? -3.901 -7.476 -3.709 1.00 81.00 81 LEU A C 1
ATOM 611 O O . LEU A 1 81 ? -3.265 -7.691 -4.735 1.00 81.00 81 LEU A O 1
ATOM 615 N N . SER A 1 82 ? -4.232 -6.247 -3.318 1.00 71.06 82 SER A N 1
ATOM 616 C CA . SER A 1 82 ? -3.918 -5.061 -4.116 1.00 71.06 82 SER A CA 1
ATOM 617 C C . SER A 1 82 ? -2.406 -4.899 -4.297 1.00 71.06 82 SER A C 1
ATOM 619 O O . SER A 1 82 ? -1.946 -4.741 -5.423 1.00 71.06 82 SER A O 1
ATOM 621 N N . ILE A 1 83 ? -1.612 -5.030 -3.230 1.00 78.81 83 ILE A N 1
ATOM 622 C CA . ILE A 1 83 ? -0.144 -4.973 -3.312 1.00 78.81 83 ILE A CA 1
ATOM 623 C C . ILE A 1 83 ? 0.412 -6.069 -4.221 1.00 78.81 83 ILE A C 1
ATOM 625 O O . ILE A 1 83 ? 1.308 -5.790 -5.009 1.00 78.81 83 ILE A O 1
ATOM 629 N N . VAL A 1 84 ? -0.102 -7.298 -4.147 1.00 81.94 84 VAL A N 1
ATOM 630 C CA . VAL A 1 84 ? 0.366 -8.401 -5.001 1.00 81.94 84 VAL A CA 1
ATOM 631 C C . VAL A 1 84 ? 0.035 -8.124 -6.468 1.00 81.94 84 VAL A C 1
ATOM 633 O O . VAL A 1 84 ? 0.904 -8.266 -7.323 1.00 81.94 84 VAL A O 1
ATOM 636 N N . PHE A 1 85 ? -1.180 -7.663 -6.770 1.00 74.88 85 PHE A N 1
ATOM 637 C CA . PHE A 1 85 ? -1.580 -7.315 -8.137 1.00 74.88 85 PHE A CA 1
ATOM 638 C C . PHE A 1 85 ? -0.742 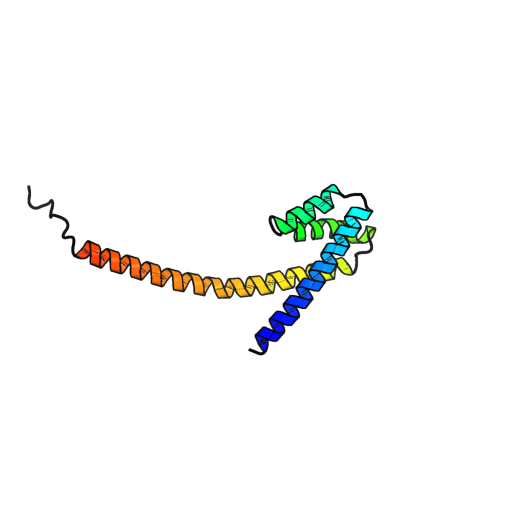-6.166 -8.714 1.00 74.88 85 PHE A C 1
ATOM 640 O O . PHE A 1 85 ? -0.204 -6.291 -9.815 1.00 74.88 85 PHE A O 1
ATOM 647 N N . TYR A 1 86 ? -0.576 -5.073 -7.963 1.00 70.81 86 TYR A N 1
ATOM 648 C CA . TYR A 1 86 ? 0.269 -3.952 -8.382 1.00 70.81 86 TYR A CA 1
ATOM 649 C C . TYR A 1 86 ? 1.744 -4.360 -8.464 1.00 70.81 86 TYR A C 1
ATOM 651 O O . TYR A 1 86 ? 2.416 -4.036 -9.438 1.00 70.81 86 TYR A O 1
ATOM 659 N N . GLY A 1 87 ? 2.245 -5.116 -7.489 1.00 78.69 87 GLY A N 1
ATOM 660 C CA . GLY A 1 87 ? 3.629 -5.578 -7.426 1.00 78.69 87 GLY A CA 1
ATOM 661 C C . GLY A 1 87 ? 4.006 -6.488 -8.593 1.00 78.69 87 GLY A C 1
ATOM 662 O O . GLY A 1 87 ? 5.070 -6.307 -9.177 1.00 78.69 87 GLY A O 1
ATOM 663 N N . VAL A 1 88 ? 3.125 -7.408 -8.996 1.00 79.00 88 VAL A N 1
ATOM 664 C CA . VAL A 1 88 ? 3.333 -8.258 -10.182 1.00 79.00 88 VAL A CA 1
ATOM 665 C C . VAL A 1 88 ? 3.292 -7.428 -11.469 1.00 79.00 88 VAL A C 1
ATOM 667 O O . VAL A 1 88 ? 4.123 -7.635 -12.354 1.00 79.00 88 VAL A O 1
ATOM 670 N N . GLY A 1 89 ? 2.379 -6.454 -11.559 1.00 72.88 89 GLY A N 1
ATOM 671 C CA . GLY A 1 89 ? 2.322 -5.514 -12.681 1.00 72.88 89 GLY A CA 1
ATOM 672 C C . GLY A 1 89 ? 3.614 -4.710 -12.826 1.00 72.88 89 GLY A C 1
ATOM 673 O O . GLY A 1 89 ? 4.208 -4.690 -13.903 1.00 72.88 89 GLY A O 1
ATOM 674 N N . TYR A 1 90 ? 4.107 -4.130 -11.730 1.00 71.19 90 TYR A N 1
ATOM 675 C CA . TYR A 1 90 ? 5.395 -3.441 -11.703 1.00 71.19 90 TYR A CA 1
ATOM 676 C C . TYR A 1 90 ? 6.547 -4.391 -12.036 1.00 71.19 90 TYR A C 1
ATOM 678 O O . TYR A 1 90 ? 7.343 -4.071 -12.911 1.00 71.19 90 TYR A O 1
ATOM 686 N N . ALA A 1 91 ? 6.623 -5.578 -11.431 1.00 76.94 91 ALA A N 1
ATOM 687 C CA . ALA A 1 91 ? 7.695 -6.542 -11.693 1.00 76.94 91 ALA A CA 1
ATOM 688 C C . ALA A 1 91 ? 7.788 -6.957 -13.175 1.00 76.94 91 ALA A C 1
ATOM 690 O O . ALA A 1 91 ? 8.887 -7.175 -13.681 1.00 76.94 91 ALA A O 1
ATOM 691 N N . LEU A 1 92 ? 6.659 -7.016 -13.887 1.00 74.56 92 LEU A N 1
ATOM 692 C CA . LEU A 1 92 ? 6.619 -7.247 -15.336 1.00 74.56 92 LEU A CA 1
ATOM 693 C C . LEU A 1 92 ? 6.887 -5.984 -16.171 1.00 74.56 92 LEU A C 1
ATOM 695 O O . LEU A 1 92 ? 7.364 -6.093 -17.303 1.00 74.56 92 LEU A O 1
ATOM 699 N N . PHE A 1 93 ? 6.598 -4.795 -15.641 1.00 70.25 93 PHE A N 1
ATOM 700 C CA . PHE A 1 93 ? 6.808 -3.515 -16.321 1.00 70.25 93 PHE A CA 1
ATOM 701 C C . PHE A 1 93 ? 8.261 -3.019 -16.216 1.00 70.25 93 PHE A C 1
ATOM 703 O O . PHE A 1 93 ? 8.811 -2.533 -17.202 1.00 70.25 93 PHE A O 1
ATOM 710 N N . LEU A 1 94 ? 8.922 -3.225 -15.070 1.00 72.44 94 LEU A N 1
ATOM 711 C CA . LEU A 1 94 ? 10.328 -2.877 -14.824 1.00 72.44 94 LEU A CA 1
ATOM 712 C C . LEU A 1 94 ? 11.285 -3.351 -15.940 1.00 72.44 94 LEU A C 1
ATOM 714 O O . LEU A 1 94 ? 11.998 -2.512 -16.492 1.00 72.44 94 LEU A O 1
ATOM 718 N N . PRO A 1 95 ? 11.306 -4.640 -16.344 1.00 71.50 95 PRO A N 1
ATOM 719 C CA . PRO A 1 95 ? 12.225 -5.103 -17.383 1.00 71.50 95 PRO A CA 1
ATOM 720 C C . PRO A 1 95 ? 11.917 -4.514 -18.766 1.00 71.50 95 PRO A C 1
ATOM 722 O O . PRO A 1 95 ? 12.820 -4.426 -19.595 1.00 71.50 95 PRO A O 1
ATOM 725 N N . LYS A 1 96 ? 10.674 -4.089 -19.035 1.00 74.38 96 LYS A N 1
ATOM 726 C CA . LYS A 1 96 ? 10.330 -3.413 -20.296 1.00 74.38 96 LYS A CA 1
ATOM 727 C C . LYS A 1 96 ? 10.847 -1.978 -20.340 1.00 74.38 96 LYS A C 1
ATOM 729 O O . LYS A 1 96 ? 11.352 -1.564 -21.377 1.00 74.38 96 LYS A O 1
ATOM 734 N N . VAL A 1 97 ? 10.786 -1.254 -19.222 1.00 72.69 97 VAL A N 1
ATOM 735 C CA . VAL A 1 97 ? 11.322 0.115 -19.127 1.00 72.69 97 VAL A CA 1
ATOM 736 C C . VAL A 1 97 ? 12.850 0.116 -19.212 1.00 72.69 97 VAL A C 1
ATOM 738 O O . VAL A 1 97 ? 13.416 0.943 -19.918 1.00 72.69 97 VAL A O 1
ATOM 741 N N . ILE A 1 98 ? 13.520 -0.846 -18.565 1.00 74.06 98 ILE A N 1
ATOM 742 C CA . ILE A 1 98 ? 14.989 -0.963 -18.607 1.00 74.06 98 ILE A CA 1
ATOM 743 C C . ILE A 1 98 ? 15.482 -1.217 -20.038 1.00 74.06 98 ILE A C 1
ATOM 745 O O . ILE A 1 98 ? 16.446 -0.594 -20.469 1.00 74.06 98 ILE A O 1
ATOM 749 N N . LYS A 1 99 ? 14.801 -2.088 -20.794 1.00 75.56 99 LYS A N 1
ATOM 750 C CA . LYS A 1 99 ? 15.166 -2.369 -22.191 1.00 75.56 99 LYS A CA 1
ATOM 751 C C . LYS A 1 99 ? 14.971 -1.158 -23.106 1.00 75.56 99 LYS A C 1
ATOM 753 O O . LYS A 1 99 ? 15.880 -0.838 -23.861 1.00 75.56 99 LYS A O 1
ATOM 758 N N . ALA A 1 100 ? 13.844 -0.453 -22.983 1.00 74.62 100 ALA A N 1
ATOM 759 C CA . ALA A 1 100 ? 13.587 0.756 -23.768 1.00 74.62 100 ALA A CA 1
ATOM 760 C C . ALA A 1 100 ? 14.584 1.891 -23.449 1.00 74.62 100 ALA A C 1
ATOM 762 O O . ALA A 1 100 ? 15.003 2.623 -24.343 1.00 74.62 100 ALA A O 1
ATOM 763 N N . ALA A 1 101 ? 15.011 2.017 -22.187 1.00 75.88 101 ALA A N 1
ATOM 764 C CA . ALA A 1 101 ? 16.033 2.984 -21.785 1.00 75.88 101 ALA A CA 1
ATOM 765 C C . ALA A 1 101 ? 17.434 2.630 -22.325 1.00 75.88 101 ALA A C 1
ATOM 767 O O . ALA A 1 101 ? 18.213 3.524 -22.654 1.00 75.88 101 ALA A O 1
ATOM 768 N N . GLN A 1 102 ? 17.749 1.337 -22.453 1.00 78.50 102 GLN A N 1
ATOM 769 C CA . GLN A 1 102 ? 19.033 0.877 -22.986 1.00 78.50 102 GLN A CA 1
ATOM 770 C C . GLN A 1 102 ? 19.202 1.211 -24.474 1.00 78.50 102 GLN A C 1
ATOM 772 O O . GLN A 1 102 ? 20.278 1.639 -24.891 1.00 78.50 102 GLN A O 1
ATOM 777 N N . GLU A 1 103 ? 18.135 1.049 -25.262 1.00 77.81 103 GLU A N 1
ATOM 778 C CA . GLU A 1 103 ? 18.137 1.385 -26.691 1.00 77.81 103 GLU A CA 1
ATOM 779 C C . GLU A 1 103 ? 18.363 2.888 -26.912 1.00 77.81 103 GLU A C 1
ATOM 781 O O . GLU A 1 103 ? 19.174 3.269 -27.755 1.00 77.81 103 GLU A O 1
ATOM 786 N N . GLN A 1 104 ? 17.738 3.749 -26.098 1.00 76.25 104 GLN A N 1
ATOM 787 C CA . GLN A 1 104 ? 18.001 5.192 -26.144 1.00 76.25 104 GLN A CA 1
ATOM 788 C C . GLN A 1 104 ? 19.448 5.540 -25.769 1.00 76.25 104 GLN A C 1
ATOM 790 O O . GLN A 1 104 ? 20.055 6.408 -26.395 1.00 76.25 104 GLN A O 1
ATOM 795 N N . GLN A 1 105 ? 20.030 4.860 -24.775 1.00 71.88 105 GLN A N 1
ATOM 796 C CA . GLN A 1 105 ? 21.432 5.074 -24.406 1.00 71.88 105 GLN A CA 1
ATOM 797 C C . GLN A 1 105 ? 22.397 4.701 -25.535 1.00 71.88 105 GLN A C 1
ATOM 799 O O . GLN A 1 105 ? 23.346 5.442 -25.787 1.00 71.88 105 GLN A O 1
ATOM 804 N N . GLN A 1 106 ? 22.156 3.586 -26.229 1.00 77.25 106 GLN A N 1
ATOM 805 C CA . GLN A 1 106 ? 23.000 3.175 -27.353 1.00 77.25 106 GLN A CA 1
ATOM 806 C C . GLN A 1 106 ? 22.921 4.155 -28.522 1.00 77.25 106 GLN A C 1
ATOM 808 O O . GLN A 1 106 ? 23.954 4.466 -29.110 1.00 77.25 106 GLN A O 1
ATOM 813 N N . GLN A 1 107 ? 21.736 4.692 -28.818 1.00 76.56 107 GLN A N 1
ATOM 814 C CA . GLN A 1 107 ? 21.578 5.702 -29.866 1.00 76.56 107 GLN A CA 1
ATOM 815 C C . GLN A 1 107 ? 22.339 6.990 -29.536 1.00 76.56 107 GLN A C 1
ATOM 817 O O . GLN A 1 107 ? 23.054 7.500 -30.393 1.00 76.56 107 GLN A O 1
ATOM 822 N N . MET A 1 108 ? 22.281 7.470 -28.288 1.00 67.25 108 MET A N 1
ATOM 823 C CA . MET A 1 108 ? 23.062 8.645 -27.877 1.00 67.25 108 MET A CA 1
ATOM 824 C C . MET A 1 108 ? 24.578 8.394 -27.918 1.00 67.25 108 MET A C 1
ATOM 826 O O . MET A 1 108 ? 25.330 9.293 -28.277 1.00 67.25 108 MET A O 1
ATOM 830 N N . GLN A 1 109 ? 25.045 7.183 -27.587 1.00 68.56 109 GLN A N 1
ATOM 831 C CA . GLN A 1 109 ? 26.467 6.833 -27.701 1.00 68.56 109 GLN A CA 1
ATOM 832 C C . GLN A 1 109 ? 26.938 6.732 -29.155 1.00 68.56 109 GLN A C 1
ATOM 834 O O . GLN A 1 109 ? 28.058 7.142 -29.456 1.00 68.56 109 GLN A O 1
ATOM 839 N N . GLN A 1 110 ? 26.104 6.202 -30.052 1.00 70.69 110 GLN A N 1
ATOM 840 C CA . GLN A 1 110 ? 26.408 6.138 -31.482 1.00 70.69 110 GLN A CA 1
ATOM 841 C C . GLN A 1 110 ? 26.421 7.531 -32.106 1.00 70.69 110 GLN A C 1
ATOM 843 O O . GLN A 1 110 ? 27.379 7.861 -32.791 1.00 70.69 110 GLN A O 1
ATOM 848 N N . GLN A 1 111 ? 25.445 8.380 -31.778 1.00 71.50 111 GLN A N 1
ATOM 849 C CA . GLN A 1 111 ? 25.425 9.769 -32.238 1.00 71.50 111 GLN A CA 1
ATOM 850 C C . GLN A 1 111 ? 26.613 10.572 -31.705 1.00 71.50 111 GLN A C 1
ATOM 852 O O . GLN A 1 111 ? 27.229 11.293 -32.473 1.00 71.50 111 GLN A O 1
ATOM 857 N N . ALA A 1 112 ? 26.999 10.401 -30.436 1.00 65.31 112 ALA A N 1
ATOM 858 C CA . ALA A 1 112 ? 28.195 11.049 -29.893 1.00 65.31 112 ALA A CA 1
ATOM 859 C C . ALA A 1 112 ? 29.500 10.521 -30.520 1.00 65.31 112 ALA A C 1
ATOM 861 O O . ALA A 1 112 ? 30.484 11.248 -30.575 1.00 65.31 112 ALA A O 1
ATOM 862 N N . THR A 1 113 ? 29.524 9.266 -30.983 1.00 63.16 113 THR A N 1
ATOM 863 C CA . THR A 1 113 ? 30.691 8.656 -31.643 1.00 63.16 113 THR A CA 1
ATOM 864 C C . THR A 1 113 ? 30.770 9.016 -33.127 1.00 63.16 113 THR A C 1
ATOM 866 O O . THR A 1 113 ? 31.874 9.146 -33.631 1.00 63.16 113 THR A O 1
ATOM 869 N N . GLU A 1 114 ? 29.646 9.207 -33.824 1.00 68.50 114 GLU A N 1
ATOM 870 C CA . GLU A 1 114 ? 29.634 9.846 -35.150 1.00 68.50 114 GLU A CA 1
ATOM 871 C C . GLU A 1 114 ? 30.035 11.323 -35.014 1.00 68.50 114 GLU A C 1
ATOM 873 O O . GLU A 1 114 ? 31.021 11.736 -35.605 1.00 68.50 114 GLU A O 1
ATOM 878 N N . GLU A 1 115 ? 29.388 12.086 -34.124 1.00 66.44 115 GLU A N 1
ATOM 879 C CA . GLU A 1 115 ? 29.654 13.523 -33.935 1.00 66.44 115 GLU A CA 1
ATOM 880 C C . GLU A 1 115 ? 31.087 13.829 -33.447 1.00 66.44 115 GLU A C 1
ATOM 882 O O . GLU A 1 115 ? 31.644 14.864 -33.804 1.00 66.44 115 GLU A O 1
ATOM 887 N N . TYR A 1 116 ? 31.712 12.945 -32.654 1.00 56.59 116 TYR A N 1
ATOM 888 C CA . TYR A 1 116 ? 33.102 13.094 -32.184 1.00 56.59 116 TYR A CA 1
ATOM 889 C C . TYR A 1 116 ? 34.120 12.254 -32.978 1.00 56.59 116 TYR A C 1
ATOM 891 O O . TYR A 1 116 ? 35.317 12.497 -32.877 1.00 56.59 116 TYR A O 1
ATOM 899 N N . GLY A 1 117 ? 33.682 11.273 -33.772 1.00 55.91 117 GLY A N 1
ATOM 900 C CA . GLY A 1 117 ? 34.549 10.473 -34.650 1.00 55.91 117 GLY A CA 1
ATOM 901 C C . GLY A 1 117 ? 35.047 11.259 -35.861 1.00 55.91 117 GLY A C 1
ATOM 902 O O . GLY A 1 117 ? 36.129 10.976 -36.373 1.00 55.91 117 GLY A O 1
ATOM 903 N N . ASP A 1 118 ? 34.297 12.289 -36.252 1.00 54.81 118 ASP A N 1
ATOM 904 C CA . ASP A 1 118 ? 34.688 13.275 -37.262 1.00 54.81 118 ASP A CA 1
ATOM 905 C C . ASP A 1 118 ? 35.595 14.378 -36.683 1.00 54.81 118 ASP A C 1
ATOM 907 O O . ASP A 1 118 ? 36.231 15.136 -37.420 1.00 54.81 118 ASP A O 1
ATOM 911 N N . VAL A 1 119 ? 35.665 14.482 -35.350 1.00 57.94 119 VAL A N 1
ATOM 912 C CA . VAL A 1 119 ? 36.624 15.337 -34.653 1.00 57.94 119 VAL A CA 1
ATOM 913 C C . VAL A 1 119 ? 37.909 14.533 -34.514 1.00 57.94 119 VAL A C 1
ATOM 915 O O . VAL A 1 119 ? 38.171 13.911 -33.485 1.00 57.94 119 VAL A O 1
ATOM 918 N N . GLU A 1 120 ? 38.733 14.548 -35.566 1.00 58.41 120 GLU A N 1
ATOM 919 C CA . GLU A 1 120 ? 40.154 14.243 -35.419 1.00 58.41 120 GLU A CA 1
ATOM 920 C C . GLU A 1 120 ? 40.672 15.072 -34.233 1.00 58.41 120 GLU A C 1
ATOM 922 O O . GLU A 1 120 ? 40.743 16.303 -34.290 1.00 58.41 120 GLU A O 1
ATOM 927 N N . LEU A 1 121 ? 40.975 14.399 -33.117 1.00 60.22 121 LEU A N 1
ATOM 928 C CA . LEU A 1 121 ? 41.768 14.983 -32.044 1.00 60.22 121 LEU A CA 1
ATOM 929 C C . LEU A 1 121 ? 42.998 15.585 -32.728 1.00 60.22 121 LEU A C 1
ATOM 931 O O . LEU A 1 121 ? 43.690 14.831 -33.416 1.00 60.22 121 LEU A O 1
ATOM 935 N N . PRO A 1 122 ? 43.291 16.894 -32.586 1.00 56.09 122 PRO A N 1
ATOM 936 C CA . PRO A 1 122 ? 44.561 17.408 -33.063 1.00 56.09 122 PRO A CA 1
ATOM 937 C C . PRO A 1 122 ? 45.638 16.533 -32.430 1.00 56.09 122 PRO A C 1
ATOM 939 O O . PRO A 1 122 ? 45.710 16.425 -31.202 1.00 56.09 122 PRO A O 1
ATOM 942 N N . ASP A 1 123 ? 46.389 15.840 -33.282 1.00 56.44 123 ASP A N 1
ATOM 943 C CA . ASP A 1 123 ? 47.502 14.992 -32.897 1.00 56.44 123 ASP A CA 1
ATOM 944 C C . ASP A 1 123 ? 48.511 15.883 -32.161 1.00 56.44 123 ASP A C 1
ATOM 946 O O . ASP A 1 123 ? 49.352 16.564 -32.742 1.00 56.44 123 ASP A O 1
ATOM 950 N N . PHE A 1 124 ? 48.380 15.940 -30.835 1.00 59.41 124 PHE A N 1
ATOM 951 C CA . PHE A 1 124 ? 49.286 16.678 -29.958 1.00 59.41 124 PHE A CA 1
ATOM 952 C C . PHE A 1 124 ? 50.692 16.045 -29.932 1.00 59.41 124 PHE A C 1
ATOM 954 O O . PHE A 1 124 ? 51.552 16.518 -29.190 1.00 59.41 124 PHE A O 1
ATOM 961 N N . ASN A 1 125 ? 50.945 14.993 -30.723 1.00 56.50 125 ASN A N 1
ATOM 962 C CA . ASN A 1 125 ? 52.213 14.279 -30.814 1.00 56.50 125 ASN A CA 1
ATOM 963 C C . ASN A 1 125 ? 53.022 14.638 -32.081 1.00 56.50 125 ASN A C 1
ATOM 965 O O . ASN A 1 125 ? 54.115 14.115 -32.275 1.00 56.50 125 ASN A O 1
ATOM 969 N N . SER A 1 126 ? 52.557 15.577 -32.914 1.00 54.72 126 SER A N 1
ATOM 970 C CA . SER A 1 126 ? 53.316 16.094 -34.066 1.00 54.72 126 SER A CA 1
ATOM 971 C C . SER A 1 126 ? 54.006 17.450 -33.808 1.00 54.72 126 SER A C 1
ATOM 973 O O . SER A 1 126 ? 54.297 18.188 -34.753 1.00 54.72 126 SER A O 1
ATOM 975 N N . GLN A 1 127 ? 54.221 17.831 -32.541 1.00 50.66 127 GLN A N 1
ATOM 976 C CA . GLN A 1 127 ? 54.881 19.090 -32.134 1.00 50.66 127 GLN A CA 1
ATOM 977 C C . GLN A 1 127 ? 56.049 18.901 -31.138 1.00 50.66 127 GLN A C 1
ATOM 979 O O . GLN A 1 127 ? 56.460 19.875 -30.504 1.00 50.66 127 GLN A O 1
ATOM 984 N N . GLN A 1 128 ? 56.607 17.690 -31.003 1.00 46.34 128 GLN A N 1
ATOM 985 C CA . GLN A 1 128 ? 57.913 17.482 -30.354 1.00 46.34 128 GLN A CA 1
ATOM 986 C C . GLN A 1 128 ? 58.982 17.056 -31.353 1.00 46.34 128 GLN A C 1
ATOM 988 O O . GLN A 1 128 ? 58.683 16.190 -32.203 1.00 46.34 128 GLN A O 1
#

pLDDT: mean 71.6, std 7.32, range [46.34, 82.81]

Radius of gyration: 26.71 Å; chains: 1; bounding box: 74×30×59 Å